Protein AF-G7UVT1-F1 (afdb_monomer_lite)

Sequence (172 aa):
MTNLSAHSYKVFEWPSKTVGLELQNEIEQFYYREAQLLDHRAYEAWFALLDKDIRYFMPLRTNRMIREGELEYSGDQDFAHFDETYETMYGRIRKVTSDLGWAENPPSRTRHLISNVIVKETATPDTFEVNSAFISSPANAGTCCAAPTTTLASASPGAPSCSTPAPCCRTT

pLDDT: mean 77.68, std 23.39, range [29.11, 97.88]

Organism: Pseudoxanthomonas spadix (strain BD-a59) (NCBI:txid1045855)

InterPro domains:
  IPR000391 Ring-hydroxylating dioxygenase beta subunit [PF00866] (33-135)
  IPR000391 Ring-hydroxylating dioxygenase beta subunit [PTHR41534] (20-135)
  IPR000391 Ring-hydroxylating dioxygenase beta subunit [cd00667] (22-135)
  IPR032710 NTF2-like domain superfamily [SSF54427] (4-135)

Structure (mmCIF, N/CA/C/O backbone):
data_AF-G7UVT1-F1
#
_entry.id   AF-G7UVT1-F1
#
loop_
_atom_site.group_PDB
_atom_site.id
_atom_site.type_symbol
_atom_site.label_atom_id
_atom_site.label_alt_id
_atom_site.label_comp_id
_atom_site.label_asym_id
_atom_site.label_entity_id
_atom_site.label_seq_id
_atom_site.pdbx_PDB_ins_code
_atom_site.Cartn_x
_atom_site.Cartn_y
_atom_site.Cartn_z
_atom_site.occupancy
_atom_site.B_iso_or_equiv
_atom_site.auth_seq_id
_atom_site.auth_comp_id
_atom_site.auth_asym_id
_atom_site.auth_atom_id
_atom_site.pdbx_PDB_model_num
ATOM 1 N N . MET A 1 1 ? -11.588 35.257 0.987 1.00 32.03 1 MET A N 1
ATOM 2 C CA . MET A 1 1 ? -10.828 34.553 -0.065 1.00 32.03 1 MET A CA 1
ATOM 3 C C . M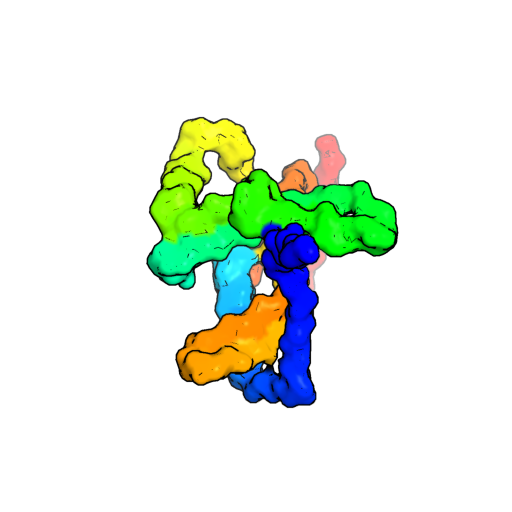ET A 1 1 ? -10.713 33.118 0.399 1.00 32.03 1 MET A C 1
ATOM 5 O O . MET A 1 1 ? -10.173 32.881 1.468 1.00 32.03 1 MET A O 1
ATOM 9 N N . THR A 1 2 ? -11.401 32.218 -0.290 1.00 31.80 2 THR A N 1
ATOM 10 C CA . THR A 1 2 ? -11.534 30.798 0.049 1.00 31.80 2 THR A CA 1
ATOM 11 C C . THR A 1 2 ? -10.162 30.135 0.109 1.00 31.80 2 THR A C 1
ATOM 13 O O . THR A 1 2 ? -9.411 30.207 -0.861 1.00 31.80 2 THR A O 1
ATOM 16 N N . ASN A 1 3 ? -9.841 29.525 1.253 1.00 32.22 3 ASN A N 1
ATOM 17 C CA . ASN A 1 3 ? -8.651 28.701 1.439 1.00 32.22 3 ASN A CA 1
ATOM 18 C C . ASN A 1 3 ? -8.708 27.533 0.446 1.00 32.22 3 ASN A C 1
ATOM 20 O O . ASN A 1 3 ? -9.431 26.563 0.656 1.00 32.22 3 ASN A O 1
ATOM 24 N N . LEU A 1 4 ? -7.966 27.650 -0.652 1.00 39.62 4 LEU A N 1
ATOM 25 C CA . LEU A 1 4 ? -7.634 26.542 -1.539 1.00 39.62 4 LEU A CA 1
ATOM 26 C C . LEU A 1 4 ? -6.486 25.763 -0.891 1.00 39.62 4 LEU A C 1
ATOM 28 O O . LEU A 1 4 ? -5.350 25.833 -1.346 1.00 39.62 4 LEU A O 1
ATOM 32 N N . SER A 1 5 ? -6.757 25.057 0.205 1.00 42.66 5 SER A N 1
ATOM 33 C CA . SER A 1 5 ? -5.851 23.992 0.628 1.00 42.66 5 SER A CA 1
ATOM 34 C C . SER A 1 5 ? -6.320 22.713 -0.056 1.00 42.66 5 SER A C 1
ATOM 36 O O . SER A 1 5 ? -7.149 21.975 0.466 1.00 42.66 5 SER A O 1
ATOM 38 N N . ALA A 1 6 ? -5.838 22.496 -1.280 1.00 47.41 6 ALA A N 1
ATOM 39 C CA . ALA A 1 6 ? -6.038 21.269 -2.052 1.00 47.41 6 ALA A CA 1
ATOM 40 C C . ALA A 1 6 ? -5.088 20.146 -1.581 1.00 47.41 6 ALA A C 1
ATOM 42 O O . ALA A 1 6 ? -4.578 19.370 -2.386 1.00 47.41 6 ALA A O 1
ATOM 43 N N . HIS A 1 7 ? -4.812 20.084 -0.276 1.00 53.91 7 HIS A N 1
ATOM 44 C CA . HIS A 1 7 ? -3.907 19.105 0.314 1.00 53.91 7 HIS A CA 1
ATOM 45 C C . HIS A 1 7 ? -4.722 17.902 0.776 1.00 53.91 7 HIS A C 1
ATOM 47 O O . HIS A 1 7 ? -5.399 17.931 1.800 1.00 53.91 7 HIS A O 1
ATOM 53 N N . SER A 1 8 ? -4.663 16.838 -0.022 1.00 54.59 8 SER A N 1
ATOM 54 C CA . SER A 1 8 ? -5.365 15.571 0.222 1.00 54.59 8 SER A CA 1
ATOM 55 C C . SER A 1 8 ? -4.754 14.750 1.363 1.00 54.59 8 SER A C 1
ATOM 57 O O . SER A 1 8 ? -5.328 13.752 1.798 1.00 54.59 8 SER A O 1
ATOM 59 N N . TYR A 1 9 ? -3.590 15.166 1.879 1.00 64.19 9 TYR A N 1
ATOM 60 C CA . TYR A 1 9 ? -2.930 14.493 2.990 1.00 64.19 9 TYR A CA 1
ATOM 61 C C . TYR A 1 9 ? -3.725 14.693 4.285 1.00 64.19 9 TYR A C 1
ATOM 63 O O . TYR A 1 9 ? -3.564 15.676 5.010 1.00 64.19 9 TYR A O 1
ATOM 71 N N . LYS A 1 10 ? -4.613 13.741 4.564 1.00 69.19 10 LYS A N 1
ATOM 72 C CA . LYS A 1 10 ? -5.353 13.656 5.817 1.00 69.19 10 LYS A CA 1
ATOM 73 C C . LYS A 1 10 ? -4.554 12.839 6.817 1.00 69.19 10 LYS A C 1
ATOM 75 O O . LYS A 1 10 ? -4.048 11.764 6.503 1.00 69.19 10 LYS A O 1
ATOM 80 N N . VAL A 1 11 ? -4.471 13.347 8.040 1.00 77.94 11 VAL A N 1
ATOM 81 C CA . VAL A 1 11 ? -3.974 12.555 9.163 1.00 77.94 11 VAL A CA 1
ATOM 82 C C . VAL A 1 11 ? -4.940 11.392 9.368 1.00 77.94 11 VAL A C 1
ATOM 84 O O . VAL A 1 11 ? -6.150 11.599 9.430 1.00 77.94 11 VAL A O 1
ATOM 87 N N . PHE A 1 12 ? -4.407 10.175 9.450 1.00 85.44 12 PHE A N 1
ATOM 88 C CA . PHE A 1 12 ? -5.219 8.994 9.710 1.00 85.44 12 PHE A CA 1
ATOM 89 C C . PHE A 1 12 ? -5.843 9.086 11.108 1.00 85.44 12 PHE A C 1
ATOM 91 O O . PHE A 1 12 ? -5.138 9.151 12.118 1.00 85.44 12 PHE A O 1
ATOM 98 N N . GLU A 1 13 ? -7.171 9.099 11.163 1.00 87.50 13 GLU A N 1
ATOM 99 C CA . GLU A 1 13 ? -7.927 9.131 12.412 1.00 87.50 13 GLU A CA 1
ATOM 100 C C . GLU A 1 13 ? -8.087 7.708 12.947 1.00 87.50 13 GLU A C 1
ATOM 102 O O . GLU A 1 13 ? -8.921 6.944 12.459 1.00 87.50 13 GLU A O 1
ATOM 107 N N . TRP A 1 14 ? -7.294 7.337 13.954 1.00 85.88 14 TRP A N 1
ATOM 108 C CA . TRP A 1 14 ? -7.409 6.021 14.579 1.00 85.88 14 TRP A CA 1
ATOM 109 C C . TRP A 1 14 ? -8.760 5.852 15.305 1.00 85.88 14 TRP A C 1
ATOM 111 O O . TRP A 1 14 ? -9.236 6.786 15.962 1.00 85.88 14 TRP A O 1
ATOM 121 N N . PRO A 1 15 ? -9.392 4.666 15.237 1.00 88.44 15 PRO A N 1
ATOM 122 C CA . PRO A 1 15 ? -10.648 4.424 15.933 1.00 88.44 15 PRO A CA 1
ATOM 123 C C . PRO A 1 15 ? -10.422 4.322 17.449 1.00 88.44 15 PRO A C 1
ATOM 125 O O . PRO A 1 15 ? -9.402 3.819 17.916 1.00 88.44 15 PRO A O 1
ATOM 128 N N . SER A 1 16 ? -11.397 4.778 18.242 1.00 89.25 16 SER A N 1
ATOM 129 C CA . SER A 1 16 ? -11.330 4.697 19.711 1.00 89.25 16 SER A CA 1
ATOM 130 C C . SER A 1 16 ? -11.433 3.263 20.238 1.00 89.25 16 SER A C 1
ATOM 132 O O . SER A 1 16 ? -10.897 2.950 21.300 1.00 89.25 16 SER A O 1
ATOM 134 N N . LYS A 1 17 ? -12.121 2.393 19.494 1.00 88.50 17 LYS A N 1
ATOM 135 C CA . LYS A 1 17 ? -12.248 0.964 19.765 1.00 88.50 17 LYS A CA 1
ATOM 136 C C . LYS A 1 17 ? -11.556 0.193 18.649 1.00 88.50 17 LYS A C 1
ATOM 138 O O . LYS A 1 17 ? -11.773 0.480 17.476 1.00 88.50 17 LYS A O 1
ATOM 143 N N . THR A 1 18 ? -10.755 -0.798 19.019 1.00 89.81 18 THR A N 1
ATOM 144 C CA . THR A 1 18 ? -10.149 -1.713 18.051 1.00 89.81 18 THR A CA 1
ATOM 145 C C . THR A 1 18 ? -11.212 -2.610 17.427 1.00 89.81 18 THR A C 1
ATOM 147 O O . THR A 1 18 ? -12.206 -2.965 18.073 1.00 89.81 18 THR A O 1
ATOM 150 N N . VAL A 1 19 ? -10.972 -3.020 16.187 1.00 93.31 19 VAL A N 1
ATOM 151 C CA . VAL A 1 19 ? -11.768 -4.052 15.519 1.00 93.31 19 VAL A CA 1
ATOM 152 C C . VAL A 1 19 ? -11.645 -5.406 16.232 1.00 93.31 19 VAL A C 1
ATOM 154 O O . VAL A 1 19 ? -10.815 -5.591 17.130 1.00 93.31 19 VAL A O 1
ATOM 157 N N . GLY A 1 20 ? -12.493 -6.364 15.854 1.00 94.75 20 GLY A N 1
ATOM 158 C CA . GLY A 1 20 ? -12.384 -7.739 16.341 1.00 94.75 20 GLY A CA 1
ATOM 159 C C . GLY A 1 20 ? -11.035 -8.369 15.976 1.00 94.75 20 GLY A C 1
ATOM 160 O O . GLY A 1 20 ? -10.483 -8.092 14.914 1.00 94.75 20 GLY A O 1
ATOM 161 N N . LEU A 1 21 ? -10.516 -9.245 16.844 1.00 95.94 21 LEU A N 1
ATOM 162 C CA . LEU A 1 21 ? -9.225 -9.920 16.631 1.00 95.94 21 LEU A CA 1
ATOM 163 C C . LEU A 1 21 ? -9.183 -10.724 15.325 1.00 95.94 21 LEU A C 1
ATOM 165 O O . LEU A 1 21 ? -8.143 -10.788 14.678 1.00 95.94 21 LEU A O 1
ATOM 169 N N . GLU A 1 22 ? -10.310 -11.323 14.944 1.00 96.44 22 GLU A N 1
ATOM 170 C CA . GLU A 1 22 ? -10.428 -12.102 13.711 1.00 96.44 22 GLU A CA 1
ATOM 171 C C . GLU A 1 22 ? -10.289 -11.215 12.470 1.00 96.44 22 GLU A C 1
ATOM 173 O O . GLU A 1 22 ? -9.458 -11.504 11.614 1.00 96.44 22 GLU A O 1
ATOM 178 N N . LEU A 1 23 ? -10.984 -10.072 12.442 1.00 95.38 23 LEU A N 1
ATOM 179 C CA . LEU A 1 23 ? -10.880 -9.098 11.353 1.00 95.38 23 LEU A CA 1
ATOM 180 C C . LEU A 1 23 ? -9.473 -8.491 11.257 1.00 95.38 23 LEU A C 1
ATOM 182 O O . LEU A 1 23 ? -8.918 -8.369 10.166 1.00 95.38 23 LEU A O 1
ATOM 186 N N . GLN A 1 24 ? -8.866 -8.147 12.397 1.00 96.19 24 GLN A N 1
ATOM 187 C CA . GLN A 1 24 ? -7.482 -7.671 12.432 1.00 96.19 24 GLN A CA 1
ATOM 188 C C . GLN A 1 24 ? -6.535 -8.704 11.802 1.00 96.19 24 GLN A C 1
ATOM 190 O O . GLN A 1 24 ? -5.719 -8.357 10.949 1.00 96.19 24 GLN A O 1
ATOM 195 N N . ASN A 1 25 ? -6.658 -9.977 12.195 1.00 97.50 25 ASN A N 1
ATOM 196 C CA . ASN A 1 25 ? -5.809 -11.039 11.670 1.00 97.50 25 ASN A CA 1
ATOM 197 C C . ASN A 1 25 ? -6.049 -11.285 10.177 1.00 97.50 25 ASN A C 1
ATOM 199 O O . ASN A 1 25 ? -5.090 -11.484 9.438 1.00 97.50 25 ASN A O 1
ATOM 203 N N . GLU A 1 26 ? -7.297 -11.244 9.718 1.00 97.12 26 GLU A N 1
ATOM 204 C CA . GLU A 1 26 ? -7.634 -11.412 8.306 1.00 97.12 26 GLU A CA 1
ATOM 205 C C . GLU A 1 26 ? -6.948 -10.355 7.430 1.00 97.12 26 GLU A C 1
ATOM 207 O O . GLU A 1 26 ? -6.308 -10.701 6.432 1.00 97.12 26 GLU A O 1
ATOM 212 N N . ILE A 1 27 ? -6.992 -9.089 7.855 1.00 96.94 27 ILE A N 1
ATOM 213 C CA . ILE A 1 27 ? -6.373 -7.965 7.141 1.00 96.94 27 ILE A CA 1
ATOM 214 C C . ILE A 1 27 ? -4.843 -8.049 7.179 1.00 96.94 27 ILE A C 1
ATOM 216 O O . ILE A 1 27 ? -4.182 -7.859 6.158 1.00 96.94 27 ILE A O 1
ATOM 220 N N . GLU A 1 28 ? -4.250 -8.395 8.322 1.00 97.00 28 GLU A N 1
ATOM 221 C CA . GLU A 1 28 ? -2.803 -8.632 8.408 1.00 97.00 28 GLU A CA 1
ATOM 222 C C . GLU A 1 28 ? -2.363 -9.758 7.462 1.00 97.00 28 GLU A C 1
ATOM 224 O O . GLU A 1 28 ? -1.402 -9.611 6.704 1.00 97.00 28 GLU A O 1
ATOM 229 N N . GLN A 1 29 ? -3.097 -10.873 7.449 1.00 97.88 29 GLN A N 1
ATOM 230 C CA . GLN A 1 29 ? -2.806 -12.000 6.569 1.00 97.88 29 GLN A CA 1
ATOM 231 C C . GLN A 1 29 ? -3.013 -11.659 5.089 1.00 97.88 29 GLN A C 1
ATOM 233 O O . GLN A 1 29 ? -2.292 -12.192 4.243 1.00 97.88 29 GLN A O 1
ATOM 238 N N . PHE A 1 30 ? -3.965 -10.786 4.751 1.00 97.56 30 PHE A N 1
ATOM 239 C CA . PHE A 1 30 ? -4.108 -10.248 3.398 1.00 97.56 30 PHE A CA 1
ATOM 240 C C . PHE A 1 30 ? -2.829 -9.519 2.960 1.00 97.56 30 PHE A C 1
ATOM 242 O O . PHE A 1 30 ? -2.234 -9.902 1.950 1.00 97.56 30 PHE A O 1
ATOM 249 N N . TYR A 1 31 ? -2.328 -8.580 3.766 1.00 97.50 31 TYR A N 1
ATOM 250 C CA . TYR A 1 31 ? -1.094 -7.849 3.461 1.00 97.50 31 TYR A CA 1
ATOM 251 C C . TYR A 1 31 ? 0.143 -8.746 3.378 1.00 97.50 31 TYR A C 1
ATOM 253 O O . TYR A 1 31 ? 1.007 -8.547 2.525 1.00 97.50 31 TYR A O 1
ATOM 261 N N . TYR A 1 32 ? 0.245 -9.774 4.222 1.00 97.00 32 TYR A N 1
ATOM 262 C CA . TYR A 1 32 ? 1.368 -10.713 4.147 1.00 97.00 32 TYR A CA 1
ATOM 263 C C . TYR A 1 32 ? 1.355 -11.534 2.854 1.00 97.00 32 TYR A C 1
ATOM 265 O O . TYR A 1 32 ? 2.417 -11.820 2.294 1.00 97.00 32 TYR A O 1
ATOM 273 N N . ARG A 1 33 ? 0.170 -11.911 2.361 1.00 97.75 33 ARG A N 1
ATOM 274 C CA . ARG A 1 33 ? 0.022 -12.604 1.073 1.00 97.75 33 ARG A CA 1
ATOM 275 C C . ARG A 1 33 ? 0.327 -11.666 -0.088 1.00 97.75 33 ARG A C 1
ATOM 277 O O . ARG A 1 33 ? 1.062 -12.064 -0.987 1.00 97.75 33 ARG A O 1
ATOM 284 N N . GLU A 1 34 ? -0.155 -10.428 -0.034 1.00 97.19 34 GLU A N 1
ATOM 285 C CA . GLU A 1 34 ? 0.164 -9.394 -1.020 1.00 97.19 34 GLU A CA 1
ATOM 286 C C . GLU A 1 34 ? 1.685 -9.174 -1.132 1.00 97.19 34 GLU A C 1
ATOM 288 O O . GLU A 1 34 ? 2.256 -9.283 -2.220 1.00 97.19 34 GLU A O 1
ATOM 293 N N . ALA A 1 35 ? 2.360 -8.972 0.004 1.00 95.62 35 ALA A N 1
ATOM 294 C CA . ALA A 1 35 ? 3.812 -8.835 0.090 1.00 95.62 35 ALA A CA 1
ATOM 295 C C . ALA A 1 35 ? 4.551 -10.029 -0.533 1.00 95.62 35 ALA A C 1
ATOM 297 O O . ALA A 1 35 ? 5.534 -9.845 -1.254 1.00 95.62 35 ALA A O 1
ATOM 298 N N . GLN A 1 36 ? 4.075 -11.257 -0.296 1.00 95.81 36 GLN A N 1
ATOM 299 C CA . GLN A 1 36 ? 4.672 -12.447 -0.901 1.00 95.81 36 GLN A CA 1
ATOM 300 C C . GLN A 1 36 ? 4.529 -12.482 -2.422 1.00 95.81 36 GLN A C 1
ATOM 302 O O . GLN A 1 36 ? 5.480 -12.895 -3.088 1.00 95.81 36 GLN A O 1
ATOM 307 N N . LEU A 1 37 ? 3.385 -12.067 -2.972 1.00 96.00 37 LEU A N 1
ATOM 308 C CA . LEU A 1 37 ? 3.192 -12.013 -4.423 1.00 96.00 37 LEU A CA 1
ATOM 309 C C . LEU A 1 37 ? 4.180 -11.036 -5.065 1.00 96.00 37 LEU A C 1
ATOM 311 O O . LEU A 1 37 ? 4.825 -11.382 -6.054 1.00 96.00 37 LEU A O 1
ATOM 315 N N . LEU A 1 38 ? 4.358 -9.858 -4.463 1.00 93.94 38 LEU A N 1
ATOM 316 C CA . LEU A 1 38 ? 5.311 -8.855 -4.938 1.00 93.94 38 LEU A CA 1
ATOM 317 C C . LEU A 1 38 ? 6.764 -9.342 -4.832 1.00 93.94 38 LEU A C 1
ATOM 319 O O . LEU A 1 38 ? 7.516 -9.240 -5.800 1.00 93.94 38 LEU A O 1
ATOM 323 N N . ASP A 1 39 ? 7.149 -9.943 -3.703 1.00 92.88 39 ASP A N 1
ATOM 324 C CA . ASP A 1 39 ? 8.508 -10.463 -3.483 1.00 92.88 39 ASP A CA 1
ATOM 325 C C . ASP A 1 39 ? 8.890 -11.595 -4.450 1.00 92.88 39 ASP A C 1
ATOM 327 O O . ASP A 1 39 ? 10.051 -11.712 -4.848 1.00 92.88 39 ASP A O 1
ATOM 331 N N . HIS A 1 40 ? 7.918 -12.421 -4.849 1.00 92.38 40 HIS A N 1
ATOM 332 C CA . HIS A 1 40 ? 8.111 -13.509 -5.813 1.00 92.38 40 HIS A CA 1
ATOM 333 C C . HIS A 1 40 ? 7.807 -13.101 -7.258 1.00 92.38 40 HIS A C 1
ATOM 335 O O . HIS A 1 40 ? 7.853 -13.952 -8.146 1.00 92.38 40 HIS A O 1
ATOM 341 N N . ARG A 1 41 ? 7.534 -11.812 -7.514 1.00 91.00 41 ARG A N 1
ATOM 342 C CA . ARG A 1 41 ? 7.254 -11.261 -8.853 1.00 91.00 41 ARG A CA 1
ATOM 343 C C . ARG A 1 41 ? 6.021 -11.871 -9.521 1.00 91.00 41 ARG A C 1
ATOM 345 O O . ARG A 1 41 ? 5.910 -11.898 -10.745 1.00 91.00 41 ARG A O 1
ATOM 352 N N . ALA A 1 42 ? 5.068 -12.339 -8.723 1.00 94.31 42 ALA A N 1
ATOM 353 C CA . ALA A 1 42 ? 3.773 -12.820 -9.184 1.00 94.31 42 ALA A CA 1
ATOM 354 C C . ALA A 1 42 ? 2.827 -11.633 -9.459 1.00 94.31 42 ALA A C 1
ATOM 356 O O . ALA A 1 42 ? 1.755 -11.523 -8.865 1.00 94.31 42 ALA A O 1
ATOM 357 N N . TYR A 1 43 ? 3.240 -10.719 -10.347 1.00 93.62 43 TYR A N 1
ATOM 358 C CA . TYR A 1 43 ? 2.558 -9.439 -10.574 1.00 93.62 43 TYR A CA 1
ATOM 359 C C . TYR A 1 43 ? 1.137 -9.591 -11.123 1.00 93.62 43 TYR A C 1
ATOM 361 O O . TYR A 1 43 ? 0.270 -8.809 -10.757 1.00 93.62 43 TYR A O 1
ATOM 369 N N . GLU A 1 44 ? 0.869 -10.602 -11.954 1.00 94.25 44 GLU A N 1
ATOM 370 C CA . GLU A 1 44 ? -0.488 -10.861 -12.461 1.00 94.25 44 GLU A CA 1
ATOM 371 C C . GLU A 1 44 ? -1.449 -11.279 -11.340 1.00 94.25 44 GLU A C 1
ATOM 373 O O . GLU A 1 44 ? -2.582 -10.807 -11.280 1.00 94.25 44 GLU A O 1
ATOM 378 N N . ALA A 1 45 ? -0.982 -12.123 -10.415 1.00 96.12 45 ALA A N 1
ATOM 379 C CA . ALA A 1 45 ? -1.766 -12.527 -9.253 1.00 96.12 45 ALA A CA 1
ATOM 380 C C . ALA A 1 45 ? -1.970 -11.358 -8.280 1.00 96.12 45 ALA A C 1
ATOM 382 O O . ALA A 1 45 ? -3.052 -11.217 -7.722 1.00 96.12 45 ALA A O 1
ATOM 383 N N . TRP A 1 46 ? -0.958 -10.500 -8.111 1.00 96.94 46 TRP A N 1
ATOM 384 C CA . TRP A 1 46 ? -1.091 -9.264 -7.337 1.00 96.94 46 TRP A CA 1
ATOM 385 C C . TRP A 1 46 ? -2.106 -8.303 -7.972 1.00 96.94 46 TRP A C 1
ATOM 387 O O . TRP A 1 46 ? -2.968 -7.778 -7.276 1.00 96.94 46 TRP A O 1
ATOM 397 N N . PHE A 1 47 ? -2.079 -8.136 -9.297 1.00 96.12 47 PHE A N 1
ATOM 398 C CA . PHE A 1 47 ? -3.029 -7.285 -10.018 1.00 96.12 47 PHE A CA 1
ATOM 399 C C . PHE A 1 47 ? -4.482 -7.714 -9.828 1.00 96.12 47 PHE A C 1
ATOM 401 O O . PHE A 1 47 ? -5.370 -6.873 -9.738 1.00 96.12 47 PHE A O 1
ATOM 408 N N . ALA A 1 48 ? -4.721 -9.025 -9.751 1.00 96.31 48 ALA A N 1
ATOM 409 C CA . ALA A 1 48 ? -6.051 -9.581 -9.539 1.00 96.31 48 ALA A CA 1
ATOM 410 C C . ALA A 1 48 ? -6.649 -9.235 -8.162 1.00 96.31 48 ALA A C 1
ATOM 412 O O . ALA A 1 48 ? -7.852 -9.398 -7.981 1.00 96.31 48 ALA A O 1
ATOM 413 N N . LEU A 1 49 ? -5.837 -8.764 -7.205 1.00 95.62 49 LEU A N 1
ATOM 414 C CA . LEU A 1 49 ? -6.311 -8.277 -5.907 1.00 95.62 49 LEU A CA 1
ATOM 415 C C . LEU A 1 49 ? -6.862 -6.846 -5.973 1.00 95.62 49 LEU A C 1
ATOM 417 O O . LEU A 1 49 ? -7.561 -6.429 -5.053 1.00 95.62 49 LEU A O 1
ATOM 421 N N . LEU A 1 50 ? -6.525 -6.082 -7.016 1.00 94.88 50 LEU A N 1
ATOM 422 C CA . LEU A 1 50 ? -6.902 -4.676 -7.127 1.00 94.88 50 LEU A CA 1
ATOM 423 C C . LEU A 1 50 ? -8.328 -4.536 -7.669 1.00 94.88 50 LEU A C 1
ATOM 425 O O . LEU A 1 50 ? -8.705 -5.194 -8.642 1.00 94.88 50 LEU A O 1
ATOM 429 N N . ASP A 1 51 ? -9.098 -3.629 -7.072 1.00 94.94 51 ASP A N 1
ATOM 430 C CA . ASP A 1 51 ? -10.410 -3.246 -7.594 1.00 94.94 51 ASP A CA 1
ATOM 431 C C . ASP A 1 51 ? -10.263 -2.467 -8.916 1.00 94.94 51 ASP A C 1
ATOM 433 O O . ASP A 1 51 ? -9.271 -1.772 -9.144 1.00 94.94 51 ASP A O 1
ATOM 437 N N . LYS A 1 52 ? -11.266 -2.549 -9.792 1.00 94.38 52 LYS A N 1
ATOM 438 C CA . LYS A 1 52 ? -11.313 -1.814 -11.064 1.00 94.38 52 LYS A CA 1
ATOM 439 C C . LYS A 1 52 ? -11.362 -0.304 -10.864 1.00 94.38 52 LYS A C 1
ATOM 441 O O . LYS A 1 52 ? -10.850 0.432 -11.705 1.00 94.38 52 LYS A O 1
ATOM 446 N N . ASP A 1 53 ? -11.919 0.136 -9.742 1.00 94.50 53 ASP A N 1
ATOM 447 C CA . ASP A 1 53 ? -12.018 1.551 -9.383 1.00 94.50 53 ASP A CA 1
ATOM 448 C C . ASP A 1 53 ? -10.820 2.028 -8.532 1.00 94.50 53 ASP A C 1
ATOM 450 O O . ASP A 1 53 ? -10.881 3.074 -7.883 1.00 94.50 53 ASP A O 1
ATOM 454 N N . ILE A 1 54 ? -9.708 1.276 -8.520 1.00 94.75 54 ILE A N 1
ATOM 455 C CA . ILE A 1 54 ? -8.512 1.640 -7.756 1.00 94.75 54 ILE A CA 1
ATOM 456 C C . ILE A 1 54 ? -7.884 2.952 -8.242 1.00 94.75 54 ILE A C 1
ATOM 458 O O . ILE A 1 54 ? -7.671 3.175 -9.437 1.00 94.75 54 ILE A O 1
ATOM 462 N N . ARG A 1 55 ? -7.477 3.774 -7.270 1.00 93.81 55 ARG A N 1
ATOM 463 C CA . ARG A 1 55 ? -6.514 4.862 -7.447 1.00 93.81 55 ARG A CA 1
ATOM 464 C C . ARG A 1 55 ? -5.270 4.568 -6.613 1.00 93.81 55 ARG A C 1
ATOM 466 O O . ARG A 1 55 ? -5.294 4.697 -5.391 1.00 93.81 55 ARG A O 1
ATOM 473 N N . TYR A 1 56 ? -4.182 4.174 -7.267 1.00 93.62 56 TYR A N 1
ATOM 474 C CA . TYR A 1 56 ? -2.899 3.932 -6.611 1.00 93.62 56 TYR A CA 1
ATOM 475 C C . TYR A 1 56 ? -2.070 5.219 -6.627 1.00 93.62 56 TYR A C 1
ATOM 477 O O . TYR A 1 56 ? -1.471 5.576 -7.644 1.00 93.62 56 TYR A O 1
ATOM 485 N N . PHE A 1 57 ? -2.072 5.933 -5.500 1.00 92.38 57 PHE A N 1
ATOM 486 C CA . PHE A 1 57 ? -1.524 7.284 -5.390 1.00 92.38 57 PHE A CA 1
ATOM 487 C C . PHE A 1 57 ? -0.353 7.358 -4.403 1.00 92.38 57 PHE A C 1
ATOM 489 O O . PHE A 1 57 ? -0.473 6.954 -3.247 1.00 92.38 57 PHE A O 1
ATOM 496 N N . MET A 1 58 ? 0.773 7.919 -4.848 1.00 92.00 58 MET A N 1
ATOM 497 C CA . MET A 1 58 ? 1.956 8.199 -4.033 1.00 92.00 58 MET A CA 1
ATOM 498 C C . MET A 1 58 ? 2.413 9.652 -4.258 1.00 92.00 58 MET A C 1
ATOM 500 O O . MET A 1 58 ? 3.073 9.925 -5.269 1.00 92.00 58 MET A O 1
ATOM 504 N N . PRO A 1 59 ? 2.091 10.587 -3.343 1.00 91.25 59 PRO A N 1
ATOM 505 C CA . PRO A 1 59 ? 2.384 12.009 -3.517 1.00 91.25 59 PRO A CA 1
ATOM 506 C C . PRO A 1 59 ? 3.886 12.318 -3.458 1.00 91.25 59 PRO A C 1
ATOM 508 O O . PRO A 1 59 ? 4.678 11.566 -2.884 1.00 91.25 59 PRO A O 1
ATOM 511 N N . LEU A 1 60 ? 4.281 13.466 -4.016 1.00 90.94 60 LEU A N 1
ATOM 512 C CA . LEU A 1 60 ? 5.608 14.039 -3.792 1.00 90.94 60 LEU A CA 1
ATOM 513 C C . LEU A 1 60 ? 5.682 14.633 -2.384 1.00 90.94 60 LEU A C 1
ATOM 515 O O . LEU A 1 60 ? 4.739 15.272 -1.919 1.00 90.94 60 LEU A O 1
ATOM 519 N N . ARG A 1 61 ? 6.838 14.476 -1.735 1.00 89.75 61 ARG A N 1
ATOM 520 C CA . ARG A 1 61 ? 7.137 15.092 -0.439 1.00 89.75 61 ARG A CA 1
ATOM 521 C C . ARG A 1 61 ? 8.290 16.079 -0.578 1.00 89.75 61 ARG A C 1
ATOM 523 O O . ARG A 1 61 ? 9.340 15.734 -1.118 1.00 89.75 61 ARG A O 1
ATOM 530 N N . THR A 1 62 ? 8.111 17.299 -0.077 1.00 89.69 62 THR A N 1
ATOM 531 C CA . THR A 1 62 ? 9.131 18.357 -0.106 1.00 89.69 62 THR A CA 1
ATOM 532 C C . THR A 1 62 ? 9.484 18.826 1.299 1.00 89.69 62 THR A C 1
ATOM 534 O O . THR A 1 62 ? 8.619 18.961 2.156 1.00 89.69 62 THR A O 1
ATOM 537 N N . ASN A 1 63 ? 10.765 19.110 1.546 1.00 90.38 63 ASN A N 1
ATOM 538 C CA . ASN A 1 63 ? 11.194 19.667 2.828 1.00 90.38 63 ASN A CA 1
ATOM 539 C C . ASN A 1 63 ? 10.717 21.120 2.941 1.00 90.38 63 ASN A C 1
ATOM 541 O O . ASN A 1 63 ? 11.217 22.001 2.238 1.00 90.38 63 ASN A O 1
ATOM 545 N N . ARG A 1 64 ? 9.758 21.366 3.835 1.00 88.06 64 ARG A N 1
ATOM 546 C CA . ARG A 1 64 ? 9.194 22.690 4.121 1.00 88.06 64 ARG A CA 1
ATOM 547 C C . ARG A 1 64 ? 9.461 23.096 5.565 1.00 88.06 64 ARG A C 1
ATOM 549 O O . ARG A 1 64 ? 9.712 22.266 6.435 1.00 88.06 64 ARG A O 1
ATOM 556 N N . MET 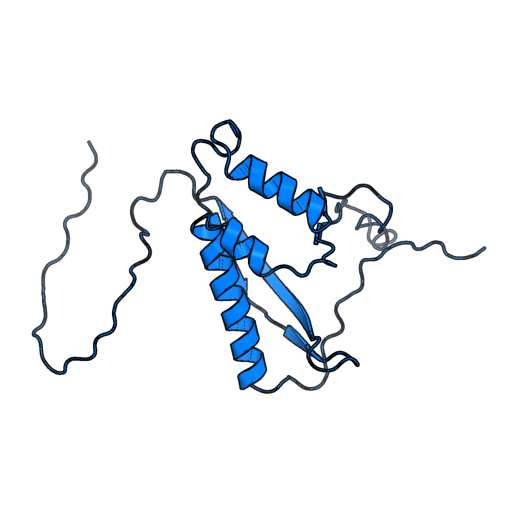A 1 65 ? 9.412 24.400 5.821 1.00 88.50 65 MET A N 1
ATOM 557 C CA . MET A 1 65 ? 9.428 24.928 7.187 1.00 88.50 65 MET A CA 1
ATOM 558 C C . MET A 1 65 ? 8.105 24.597 7.888 1.00 88.50 65 MET A C 1
ATOM 560 O O . MET A 1 65 ? 7.074 24.533 7.230 1.00 88.50 65 MET A O 1
ATOM 564 N N . ILE A 1 66 ? 8.099 24.483 9.222 1.00 85.88 66 ILE A N 1
ATOM 565 C CA . ILE A 1 66 ? 6.905 24.093 10.010 1.00 85.88 66 ILE A CA 1
ATOM 566 C C . ILE A 1 66 ? 5.671 24.953 9.682 1.00 85.88 66 ILE A C 1
ATOM 568 O O . ILE A 1 66 ? 4.572 24.429 9.538 1.00 85.88 66 ILE A O 1
ATOM 572 N N . ARG A 1 67 ? 5.849 26.269 9.503 1.00 87.62 67 ARG A N 1
ATOM 573 C CA . ARG A 1 67 ? 4.767 27.207 9.133 1.00 87.62 67 ARG A CA 1
ATOM 574 C C . ARG A 1 67 ? 4.115 26.921 7.769 1.00 87.62 67 ARG A C 1
ATOM 576 O O . ARG A 1 67 ? 3.032 27.417 7.501 1.00 87.62 67 ARG A O 1
ATOM 583 N N . GLU A 1 68 ? 4.808 26.181 6.911 1.00 85.44 68 GLU A N 1
ATOM 584 C CA . GLU A 1 68 ? 4.402 25.758 5.566 1.00 85.44 68 GLU A CA 1
ATOM 585 C C . GLU A 1 68 ? 4.200 24.233 5.522 1.00 85.44 68 GLU A C 1
ATOM 587 O O . GLU A 1 68 ? 4.191 23.650 4.443 1.00 85.44 68 GLU A O 1
ATOM 592 N N . GLY A 1 69 ? 4.059 23.574 6.680 1.00 80.19 69 GLY A N 1
ATOM 593 C CA . GLY A 1 69 ? 3.933 22.117 6.769 1.00 80.19 69 GLY A CA 1
ATOM 594 C C . GLY A 1 69 ? 2.728 21.561 6.008 1.00 80.19 69 GLY A C 1
ATOM 595 O O . GLY A 1 6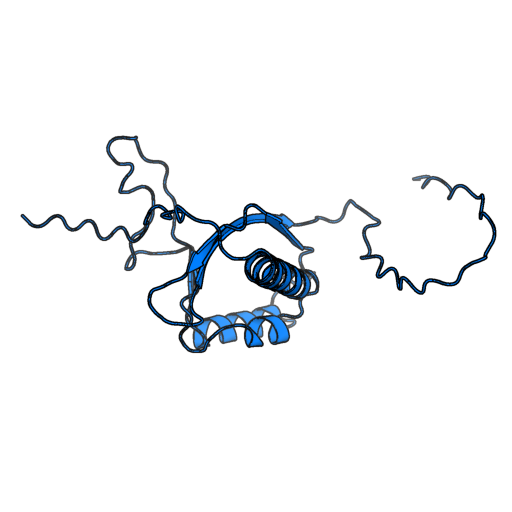9 ? 2.793 20.450 5.500 1.00 80.19 69 GLY A O 1
ATOM 596 N N . GLU A 1 70 ? 1.666 22.355 5.834 1.00 81.38 70 GLU A N 1
ATOM 597 C CA . GLU A 1 70 ? 0.528 21.973 4.986 1.00 81.38 70 GLU A CA 1
ATOM 598 C C . GLU A 1 70 ? 0.940 21.727 3.525 1.00 81.38 70 GLU A C 1
ATOM 600 O O . GLU A 1 70 ? 0.326 20.897 2.871 1.00 81.38 70 GLU A O 1
ATOM 605 N N . LEU A 1 71 ? 2.008 22.380 3.042 1.00 83.62 71 LEU A N 1
ATOM 606 C CA . LEU A 1 71 ? 2.543 22.265 1.677 1.00 83.62 71 LEU A CA 1
ATOM 607 C C . LEU A 1 71 ? 3.621 21.173 1.533 1.00 83.62 71 LEU A C 1
ATOM 609 O O . LEU A 1 71 ? 4.360 21.149 0.543 1.00 83.62 71 LEU A O 1
ATOM 613 N N . GLU A 1 72 ? 3.805 20.329 2.551 1.00 86.56 72 GLU A N 1
ATOM 614 C CA . GLU A 1 72 ? 4.823 19.274 2.540 1.00 86.56 72 GLU A CA 1
ATOM 615 C C . GLU A 1 72 ? 4.530 18.218 1.465 1.00 86.56 72 GLU A C 1
ATOM 617 O O . GLU A 1 72 ? 5.458 17.769 0.786 1.00 86.56 72 GLU A O 1
ATOM 622 N N . TYR A 1 73 ? 3.255 17.867 1.283 1.00 86.31 73 TYR A N 1
ATOM 623 C CA . TYR A 1 73 ? 2.789 16.882 0.308 1.00 86.31 73 TYR A CA 1
ATOM 624 C C . TYR A 1 73 ? 2.169 17.558 -0.916 1.00 86.31 73 TYR A C 1
ATOM 626 O O . TYR A 1 73 ? 1.486 18.569 -0.784 1.00 86.31 73 TYR A O 1
ATOM 634 N N . SER A 1 74 ? 2.367 16.985 -2.103 1.00 85.38 74 SER A N 1
ATOM 635 C CA . SER A 1 74 ? 1.673 17.426 -3.319 1.00 85.38 74 SER A CA 1
ATOM 636 C C . SER A 1 74 ? 0.158 17.217 -3.209 1.00 85.38 74 SER A C 1
ATOM 638 O O . SER A 1 74 ? -0.295 16.223 -2.633 1.00 85.38 74 SER A O 1
ATOM 640 N N . GLY A 1 75 ? -0.626 18.135 -3.776 1.00 80.69 75 GLY A N 1
ATOM 641 C CA . GLY A 1 75 ? -2.079 18.023 -3.839 1.00 80.69 75 GLY A CA 1
ATOM 642 C C . GLY A 1 75 ? -2.565 16.946 -4.813 1.00 80.69 75 GLY A C 1
ATOM 643 O O . GLY A 1 75 ? -1.790 16.349 -5.556 1.00 80.69 75 GLY A O 1
ATOM 644 N N . ASP A 1 76 ? -3.882 16.720 -4.836 1.00 79.44 76 ASP A N 1
ATOM 645 C CA . ASP A 1 76 ? -4.514 15.690 -5.682 1.00 79.44 76 ASP A CA 1
ATOM 646 C C . ASP A 1 76 ? -4.355 15.926 -7.191 1.00 79.44 76 ASP A C 1
ATOM 648 O O . ASP A 1 76 ? -4.459 14.983 -7.967 1.00 79.44 76 ASP A O 1
ATOM 652 N N . GLN A 1 77 ? -4.163 17.179 -7.604 1.00 82.19 77 GLN A N 1
ATOM 653 C CA . GLN A 1 77 ? -4.028 17.584 -9.010 1.00 82.19 77 GLN A CA 1
ATOM 654 C C . GLN A 1 77 ? -2.580 17.919 -9.387 1.00 82.19 77 GLN A C 1
ATOM 656 O O . GLN A 1 77 ? -2.310 18.320 -10.520 1.00 82.19 77 GLN A O 1
ATOM 661 N N . ASP A 1 78 ? -1.662 17.789 -8.433 1.00 84.31 78 ASP A N 1
ATOM 662 C CA . ASP A 1 78 ? -0.249 18.056 -8.640 1.00 84.31 78 ASP A CA 1
ATOM 663 C C . ASP A 1 78 ? 0.470 16.800 -9.144 1.00 84.31 78 ASP A C 1
ATOM 665 O O . ASP A 1 78 ? -0.052 15.685 -9.125 1.00 84.31 78 ASP A O 1
ATOM 669 N N . PHE A 1 79 ? 1.717 16.971 -9.580 1.00 86.69 79 PHE A N 1
ATOM 670 C CA . PHE A 1 79 ? 2.560 15.834 -9.925 1.00 86.69 79 PHE A CA 1
ATOM 671 C C . PHE A 1 79 ? 2.791 14.931 -8.707 1.00 86.69 79 PHE A C 1
ATOM 673 O O . PHE A 1 79 ? 3.119 15.400 -7.617 1.00 86.69 79 PHE A O 1
ATOM 680 N N . ALA A 1 80 ? 2.685 13.626 -8.933 1.00 90.81 80 ALA A N 1
ATOM 681 C CA . ALA A 1 80 ? 2.919 12.574 -7.954 1.00 90.81 80 ALA A CA 1
ATOM 682 C C . ALA A 1 80 ? 3.970 11.588 -8.485 1.00 90.81 80 ALA A C 1
ATOM 684 O O . ALA A 1 80 ? 4.247 11.539 -9.686 1.00 90.81 80 ALA A O 1
ATOM 685 N N . HIS A 1 81 ? 4.567 10.786 -7.602 1.00 91.06 81 HIS A N 1
ATOM 686 C CA . HIS A 1 81 ? 5.429 9.686 -8.042 1.00 91.06 81 HIS A CA 1
ATOM 687 C C . HIS A 1 81 ? 4.620 8.584 -8.733 1.00 91.06 81 HIS A C 1
ATOM 689 O O . HIS A 1 81 ? 5.061 8.033 -9.743 1.00 91.06 81 HIS A O 1
ATOM 695 N N . PHE A 1 82 ? 3.440 8.290 -8.186 1.00 92.50 82 PHE A N 1
ATOM 696 C CA . PHE A 1 82 ? 2.442 7.415 -8.787 1.00 92.50 82 PHE A CA 1
ATOM 697 C C . PHE A 1 82 ? 1.067 8.066 -8.656 1.00 92.50 82 PHE A C 1
ATOM 699 O O . PHE A 1 82 ? 0.710 8.536 -7.579 1.00 92.50 82 PHE A O 1
ATOM 706 N N . ASP A 1 83 ? 0.314 8.079 -9.746 1.00 93.56 83 ASP A N 1
ATOM 707 C CA . ASP A 1 83 ? -1.122 8.356 -9.761 1.00 93.56 83 ASP A CA 1
ATOM 708 C C . ASP A 1 83 ? -1.713 7.469 -10.853 1.00 93.56 83 ASP A C 1
ATOM 710 O O . ASP A 1 83 ? -1.731 7.817 -12.033 1.00 93.56 83 ASP A O 1
ATOM 714 N N . GLU A 1 84 ? -2.024 6.234 -10.469 1.00 94.38 84 GLU A N 1
ATOM 715 C CA . GLU A 1 84 ? -2.361 5.166 -11.402 1.00 94.38 84 GLU A CA 1
ATOM 716 C C . GLU A 1 84 ? -3.809 4.721 -11.224 1.00 94.38 84 GLU A C 1
ATOM 718 O O . GLU A 1 84 ? -4.295 4.554 -10.103 1.00 94.38 84 GLU A O 1
ATOM 723 N N . THR A 1 85 ? -4.470 4.467 -12.348 1.00 96.25 85 THR A N 1
ATOM 724 C CA . THR A 1 85 ? -5.756 3.770 -12.408 1.00 96.25 85 THR A CA 1
ATOM 725 C C . THR A 1 85 ? -5.531 2.290 -12.704 1.00 96.25 85 THR A C 1
ATOM 727 O O . THR A 1 85 ? -4.413 1.870 -13.018 1.00 96.25 85 THR A O 1
ATOM 730 N N . TYR A 1 86 ? -6.593 1.484 -12.659 1.00 94.69 86 TYR A N 1
ATOM 731 C CA . TYR A 1 86 ? -6.527 0.064 -13.017 1.00 94.69 86 TYR A CA 1
ATOM 732 C C . TYR A 1 86 ? -5.856 -0.178 -14.385 1.00 94.69 86 TYR A C 1
ATOM 734 O O . TYR A 1 86 ? -4.949 -1.002 -14.507 1.00 94.69 86 TYR A O 1
ATOM 742 N N . GLU A 1 87 ? -6.231 0.601 -15.404 1.00 95.88 87 GLU A N 1
ATOM 743 C CA . GLU A 1 87 ? -5.712 0.462 -16.772 1.00 95.88 87 GLU A CA 1
ATOM 744 C C . GLU A 1 87 ? -4.242 0.885 -16.902 1.00 95.88 87 GLU A C 1
ATOM 746 O O . GLU A 1 87 ? -3.445 0.225 -17.579 1.00 95.88 87 GLU A O 1
ATOM 751 N N . THR A 1 88 ? -3.843 1.979 -16.245 1.00 95.38 88 THR A N 1
ATOM 752 C CA . THR A 1 88 ? -2.448 2.439 -16.310 1.00 95.38 88 THR A CA 1
ATOM 753 C C . THR A 1 88 ? -1.532 1.518 -15.503 1.00 95.38 88 THR A C 1
ATOM 755 O O . THR A 1 88 ? -0.435 1.181 -15.966 1.00 95.38 88 THR A O 1
ATOM 758 N N . MET A 1 89 ? -2.019 1.000 -14.369 1.00 95.94 89 MET A N 1
ATOM 759 C CA . MET A 1 89 ? -1.338 -0.025 -13.581 1.00 95.94 89 MET A CA 1
ATOM 760 C C . MET A 1 89 ? -1.155 -1.316 -14.386 1.00 95.94 89 MET A C 1
ATOM 762 O O . MET A 1 89 ? -0.055 -1.872 -14.411 1.00 95.94 89 MET A O 1
ATOM 766 N N . TYR A 1 90 ? -2.171 -1.754 -15.134 1.00 94.62 90 TYR A N 1
ATOM 767 C CA . TYR A 1 90 ? -2.045 -2.904 -16.032 1.00 94.62 90 TYR A CA 1
ATOM 768 C C . TYR A 1 90 ? -0.927 -2.710 -17.070 1.00 94.62 90 TYR A C 1
ATOM 770 O O . 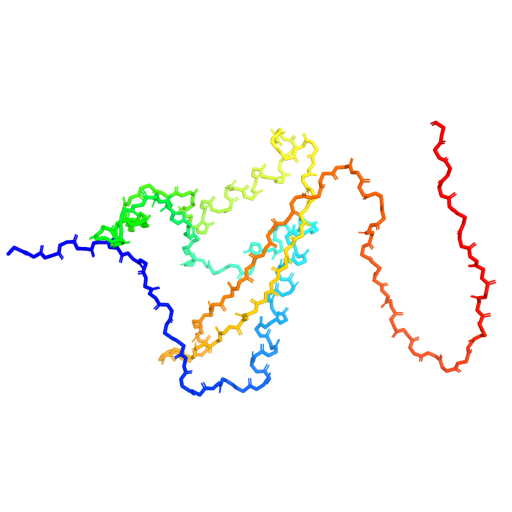TYR A 1 90 ? -0.112 -3.607 -17.306 1.00 94.62 90 TYR A O 1
ATOM 778 N N . GLY A 1 91 ? -0.823 -1.509 -17.651 1.00 93.62 91 GLY A N 1
ATOM 779 C CA . GLY A 1 91 ? 0.273 -1.146 -18.553 1.00 93.62 91 GLY A CA 1
ATOM 780 C C . GLY A 1 91 ? 1.659 -1.271 -17.906 1.00 93.62 91 GLY A C 1
ATOM 781 O O . GLY A 1 91 ? 2.600 -1.753 -18.546 1.00 93.62 91 GLY A O 1
ATOM 782 N N . ARG A 1 92 ? 1.793 -0.901 -16.625 1.00 92.94 92 ARG A N 1
ATOM 783 C CA . ARG A 1 92 ? 3.038 -1.080 -15.856 1.00 92.94 92 ARG A CA 1
ATOM 784 C C . ARG A 1 92 ? 3.371 -2.547 -15.636 1.00 92.94 92 ARG A C 1
ATOM 786 O O . ARG A 1 92 ? 4.528 -2.926 -15.818 1.00 92.94 92 ARG A O 1
ATOM 793 N N . ILE A 1 93 ? 2.373 -3.367 -15.319 1.00 92.62 93 ILE A N 1
ATOM 794 C CA . ILE A 1 93 ? 2.562 -4.807 -15.127 1.00 92.62 93 ILE A CA 1
ATOM 795 C C . ILE A 1 93 ? 3.050 -5.457 -16.416 1.00 92.62 93 ILE A C 1
ATOM 797 O O . ILE A 1 93 ? 4.074 -6.132 -16.412 1.00 92.62 93 ILE A O 1
ATOM 801 N N . ARG A 1 94 ? 2.420 -5.142 -17.552 1.00 91.81 94 ARG A N 1
ATOM 802 C CA . ARG A 1 94 ? 2.881 -5.620 -18.866 1.00 91.81 94 ARG A CA 1
ATOM 803 C C . ARG A 1 94 ? 4.319 -5.220 -19.189 1.00 91.81 94 ARG A C 1
ATOM 805 O O . ARG A 1 94 ? 5.002 -5.930 -19.921 1.00 91.81 94 ARG A O 1
ATOM 812 N N . LYS A 1 95 ? 4.770 -4.063 -18.698 1.00 89.69 95 LYS A N 1
ATOM 813 C CA . LYS A 1 95 ? 6.144 -3.594 -18.895 1.00 89.69 95 LYS A CA 1
ATOM 814 C C . LYS A 1 95 ? 7.135 -4.344 -18.006 1.00 89.69 95 LYS A C 1
ATOM 816 O O . LYS A 1 95 ? 8.191 -4.710 -18.507 1.00 89.69 95 LYS A O 1
ATOM 821 N N . VAL A 1 96 ? 6.824 -4.556 -16.723 1.00 87.88 96 VAL A N 1
ATOM 822 C CA . VAL A 1 96 ? 7.741 -5.239 -15.786 1.00 87.88 96 VAL A CA 1
ATOM 823 C C . VAL A 1 96 ? 7.845 -6.738 -16.062 1.00 87.88 96 VAL A C 1
ATOM 825 O O . VAL A 1 96 ? 8.895 -7.325 -15.837 1.00 87.88 96 VAL A O 1
ATOM 828 N N . THR A 1 97 ? 6.793 -7.356 -16.603 1.00 87.06 97 THR A N 1
ATOM 829 C CA . THR A 1 97 ? 6.821 -8.765 -17.023 1.00 87.06 97 THR A CA 1
ATOM 830 C C . THR A 1 97 ? 7.448 -8.971 -18.403 1.00 87.06 97 THR A C 1
ATOM 832 O O . THR A 1 97 ? 7.619 -10.110 -18.827 1.00 87.06 97 THR A O 1
ATOM 835 N N . SER A 1 98 ? 7.763 -7.894 -19.127 1.00 86.56 98 SER A N 1
ATOM 836 C CA . SER A 1 98 ? 8.392 -7.967 -20.444 1.00 86.56 98 SER A CA 1
ATOM 837 C C . SER A 1 98 ? 9.911 -8.052 -20.327 1.00 86.56 98 SER A C 1
ATOM 839 O O . SER A 1 98 ? 10.537 -7.262 -19.621 1.00 86.56 98 SER A O 1
ATOM 841 N N . ASP A 1 99 ? 10.522 -8.927 -21.127 1.00 78.94 99 ASP A N 1
ATOM 842 C CA . ASP A 1 99 ? 11.980 -9.108 -21.192 1.00 78.94 99 ASP A CA 1
ATOM 843 C C . ASP A 1 99 ? 12.740 -7.855 -21.668 1.00 78.94 99 ASP A C 1
ATOM 845 O O . ASP A 1 99 ? 13.959 -7.756 -21.517 1.00 78.94 99 ASP A O 1
ATOM 849 N N . LEU A 1 100 ? 12.023 -6.878 -22.236 1.00 80.94 100 LEU A N 1
ATOM 850 C CA . LEU A 1 100 ? 12.569 -5.616 -22.744 1.00 80.94 100 LEU A CA 1
ATOM 851 C C . LEU A 1 100 ? 12.745 -4.547 -21.648 1.00 80.94 100 LEU A C 1
ATOM 853 O O . LEU A 1 100 ? 13.247 -3.451 -21.916 1.00 80.94 100 LEU A O 1
ATOM 857 N N . GLY A 1 101 ? 12.313 -4.834 -20.419 1.00 75.38 101 GLY A N 1
ATOM 858 C CA . GLY A 1 101 ? 12.439 -3.946 -19.271 1.00 75.38 101 GLY A CA 1
ATOM 859 C C . GLY A 1 101 ? 13.850 -3.936 -18.687 1.00 75.38 101 GLY A C 1
ATOM 860 O O . GLY A 1 101 ? 14.064 -4.485 -17.615 1.00 75.38 101 GLY A O 1
ATOM 861 N N . TRP A 1 102 ? 14.804 -3.257 -19.336 1.00 78.56 102 TRP A N 1
ATOM 862 C CA . TRP A 1 102 ? 16.205 -3.182 -18.876 1.00 78.56 102 TRP A CA 1
ATOM 863 C C . TRP A 1 102 ? 16.385 -2.727 -17.418 1.00 78.56 102 TRP A C 1
ATOM 865 O O . TRP A 1 102 ? 17.364 -3.094 -16.782 1.00 78.56 102 TRP A O 1
ATOM 875 N N . ALA A 1 103 ? 15.455 -1.929 -16.882 1.00 80.56 103 ALA A N 1
ATOM 876 C CA . ALA A 1 103 ? 15.507 -1.469 -15.493 1.00 80.56 103 ALA A CA 1
ATOM 877 C C . ALA A 1 103 ? 15.268 -2.594 -14.467 1.00 80.56 103 ALA A C 1
ATOM 879 O O . ALA A 1 103 ? 15.754 -2.496 -13.348 1.00 80.56 103 ALA A O 1
ATOM 880 N N . GLU A 1 104 ? 14.553 -3.653 -14.851 1.00 80.00 104 GLU A N 1
ATOM 881 C CA . GLU A 1 104 ? 14.207 -4.799 -13.997 1.00 80.00 104 GLU A CA 1
ATOM 882 C C . GLU A 1 104 ? 14.749 -6.114 -14.581 1.00 80.00 104 GLU A C 1
ATOM 884 O O . GLU A 1 104 ? 14.246 -7.201 -14.301 1.00 80.00 104 GLU A O 1
ATOM 889 N N . ASN A 1 105 ? 15.796 -6.025 -15.405 1.00 80.25 105 ASN A N 1
ATOM 890 C CA . ASN A 1 105 ? 16.497 -7.171 -15.969 1.00 80.25 105 ASN A CA 1
ATOM 891 C C . ASN A 1 105 ? 18.025 -6.951 -15.864 1.00 80.25 105 ASN A C 1
ATOM 893 O O . ASN A 1 105 ? 18.577 -6.182 -16.653 1.00 80.25 105 ASN A O 1
ATOM 897 N N . PRO A 1 106 ? 18.734 -7.589 -14.907 1.00 81.44 106 PRO A N 1
ATOM 898 C CA . PRO A 1 106 ? 18.258 -8.645 -14.020 1.00 81.44 106 PRO A CA 1
ATOM 899 C C . PRO A 1 106 ? 17.328 -8.112 -12.921 1.00 81.44 106 PRO A C 1
ATOM 901 O O . PRO A 1 106 ? 17.505 -6.993 -12.440 1.00 81.44 106 PRO A O 1
ATOM 904 N N . PRO A 1 107 ? 16.358 -8.921 -12.485 1.00 81.31 107 PRO A N 1
ATOM 905 C CA . PRO A 1 107 ? 15.276 -8.427 -11.655 1.00 81.31 107 PRO A CA 1
ATOM 906 C C . PRO A 1 107 ? 15.696 -8.163 -10.212 1.00 81.31 107 PRO A C 1
ATOM 908 O O . PRO A 1 107 ? 16.416 -8.957 -9.587 1.00 81.31 107 PRO A O 1
ATOM 911 N N . SER A 1 108 ? 15.165 -7.072 -9.662 1.00 82.19 108 SER A N 1
ATOM 912 C CA . SER A 1 108 ? 15.381 -6.660 -8.279 1.00 82.19 108 SER A CA 1
ATOM 913 C C . SER A 1 108 ? 14.915 -7.747 -7.309 1.00 82.19 108 SER A C 1
ATOM 915 O O . SER A 1 108 ? 13.902 -8.421 -7.527 1.00 82.19 108 SER A O 1
ATOM 917 N N . ARG A 1 109 ? 15.665 -7.971 -6.226 1.00 86.75 109 ARG A N 1
ATOM 918 C CA . ARG A 1 109 ? 15.176 -8.764 -5.089 1.00 86.75 109 ARG A CA 1
ATOM 919 C C . ARG A 1 109 ? 14.566 -7.807 -4.089 1.00 86.75 109 ARG A C 1
ATOM 921 O O . ARG A 1 109 ? 15.285 -6.962 -3.566 1.00 86.75 109 ARG A O 1
ATOM 928 N N . THR A 1 110 ? 13.284 -7.953 -3.812 1.00 89.75 110 THR A N 1
ATOM 929 C CA . THR A 1 110 ? 12.567 -7.109 -2.858 1.00 89.75 110 THR A CA 1
ATOM 930 C C . THR A 1 110 ? 12.147 -7.924 -1.647 1.00 89.75 110 THR A C 1
ATOM 932 O O . THR A 1 110 ? 11.982 -9.143 -1.728 1.00 89.75 110 THR A O 1
ATOM 935 N N . ARG A 1 111 ? 12.009 -7.239 -0.513 1.00 93.00 111 ARG A N 1
ATOM 936 C CA . ARG A 1 111 ? 11.330 -7.749 0.676 1.00 93.00 111 ARG A CA 1
ATOM 937 C C . ARG A 1 111 ? 10.420 -6.666 1.220 1.00 93.00 111 ARG A C 1
ATOM 939 O O . ARG A 1 111 ? 10.913 -5.590 1.566 1.00 93.00 111 ARG A O 1
ATOM 946 N N . HIS A 1 112 ? 9.131 -6.971 1.311 1.00 94.00 112 HIS A N 1
ATOM 947 C CA . HIS A 1 112 ? 8.119 -6.090 1.887 1.00 94.00 112 HIS A CA 1
ATOM 948 C C . HIS A 1 112 ? 7.851 -6.500 3.338 1.00 94.00 112 HIS A C 1
ATOM 950 O O . HIS A 1 112 ? 7.259 -7.544 3.610 1.00 94.00 112 HIS A O 1
ATOM 956 N N . LEU A 1 113 ? 8.327 -5.690 4.284 1.00 95.12 113 LEU A N 1
ATOM 957 C CA . LEU A 1 113 ? 8.005 -5.839 5.702 1.00 95.12 113 LEU A CA 1
ATOM 958 C C . LEU A 1 113 ? 6.845 -4.910 6.037 1.00 95.12 113 LEU A C 1
ATOM 960 O O . LEU A 1 113 ? 6.968 -3.702 5.847 1.00 95.12 113 LEU A O 1
ATOM 964 N N . ILE A 1 114 ? 5.749 -5.475 6.537 1.00 96.38 114 ILE A N 1
ATOM 965 C CA . ILE A 1 114 ? 4.518 -4.752 6.871 1.00 96.38 114 ILE A CA 1
ATOM 966 C C . ILE A 1 114 ? 4.268 -4.889 8.372 1.00 96.38 114 ILE A C 1
ATOM 968 O O . ILE A 1 114 ? 4.324 -5.992 8.918 1.00 96.38 114 ILE A O 1
ATOM 972 N N . SER A 1 115 ? 4.022 -3.766 9.040 1.00 95.31 115 SER A N 1
ATOM 973 C CA . SER A 1 115 ? 3.777 -3.683 10.482 1.00 95.31 115 SER A CA 1
ATOM 974 C C . SER A 1 115 ? 2.824 -2.528 10.795 1.00 95.31 115 SER A C 1
ATOM 976 O O . SER A 1 115 ? 2.489 -1.726 9.924 1.00 95.31 115 SER A O 1
ATOM 978 N N . ASN A 1 116 ? 2.410 -2.420 12.060 1.00 95.12 116 ASN A N 1
ATOM 979 C CA . ASN A 1 116 ? 1.588 -1.321 12.570 1.00 95.12 116 ASN A CA 1
ATOM 980 C C . ASN A 1 116 ? 0.272 -1.186 11.789 1.00 95.12 116 ASN A C 1
ATOM 982 O O . ASN A 1 116 ? -0.117 -0.084 11.414 1.00 95.12 116 ASN A O 1
ATOM 986 N N . VAL A 1 117 ? -0.381 -2.321 11.526 1.00 95.88 117 VAL A N 1
ATOM 987 C CA . VAL A 1 117 ? -1.662 -2.365 10.822 1.00 95.88 117 VAL A CA 1
ATOM 988 C C . VAL A 1 117 ? -2.756 -1.871 11.763 1.00 95.88 117 VAL A C 1
ATOM 990 O O . VAL A 1 117 ? -3.020 -2.486 12.796 1.00 95.88 117 VAL A O 1
ATOM 993 N N . ILE A 1 118 ? -3.385 -0.754 11.412 1.00 95.06 118 ILE A N 1
ATOM 994 C CA . ILE A 1 118 ? -4.511 -0.172 12.140 1.00 95.06 118 ILE A CA 1
ATOM 995 C C . ILE A 1 118 ? -5.707 -0.133 11.200 1.00 95.06 118 ILE A C 1
ATOM 997 O O . ILE A 1 118 ? -5.666 0.517 10.157 1.00 95.06 118 ILE A O 1
ATOM 1001 N N . VAL A 1 119 ? -6.773 -0.820 11.597 1.00 95.31 119 VAL A N 1
ATOM 1002 C CA . VAL A 1 119 ? -8.000 -0.971 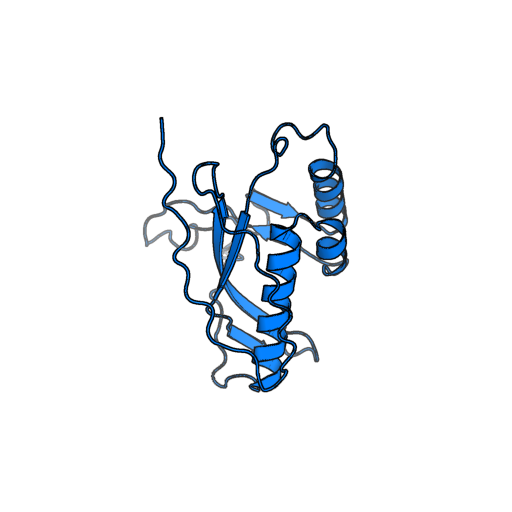10.814 1.00 95.31 119 VAL A CA 1
ATOM 1003 C C . VAL A 1 119 ? -9.096 -0.094 11.396 1.00 95.31 119 VAL A C 1
ATOM 1005 O O . VAL A 1 119 ? -9.312 -0.083 12.609 1.00 95.31 119 VAL A O 1
ATOM 1008 N N . LYS A 1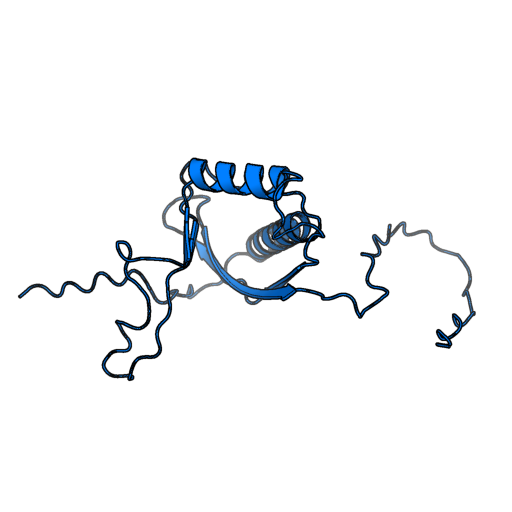 120 ? -9.820 0.599 10.521 1.00 93.44 120 LYS A N 1
ATOM 1009 C CA . LYS A 1 120 ? -11.006 1.386 10.842 1.00 93.44 120 LYS A CA 1
ATOM 1010 C C . LYS A 1 120 ? -12.164 0.963 9.943 1.00 93.44 120 LYS A C 1
ATOM 1012 O O . LYS A 1 120 ? -12.054 0.955 8.720 1.00 93.44 120 LYS A O 1
ATOM 1017 N N . GLU A 1 121 ? -13.288 0.635 10.563 1.00 92.31 121 GLU A N 1
ATOM 1018 C CA . GLU A 1 121 ? -14.537 0.364 9.852 1.00 92.31 121 GLU A CA 1
ATOM 1019 C C . GLU A 1 121 ? -15.101 1.669 9.279 1.00 92.31 121 GLU A C 1
ATOM 1021 O O . GLU A 1 121 ? -15.118 2.704 9.955 1.00 92.31 121 GLU A O 1
ATOM 1026 N N . THR A 1 122 ? -15.542 1.635 8.022 1.00 91.25 122 THR A N 1
ATOM 1027 C CA . THR A 1 122 ? -16.212 2.781 7.395 1.00 91.25 122 THR A CA 1
ATOM 1028 C C . THR A 1 122 ? -17.731 2.688 7.572 1.00 91.25 122 THR A C 1
ATOM 1030 O O . THR A 1 122 ? -18.258 1.714 8.103 1.00 91.25 122 THR A O 1
ATOM 1033 N N . ALA A 1 123 ? -18.467 3.718 7.140 1.00 90.88 123 ALA A N 1
ATOM 1034 C CA . ALA A 1 123 ? -19.932 3.689 7.163 1.00 90.88 123 ALA A CA 1
ATOM 1035 C C . ALA A 1 123 ? -20.527 2.654 6.188 1.00 90.88 123 ALA A C 1
ATOM 1037 O O . ALA A 1 123 ? -21.685 2.262 6.340 1.00 90.88 123 ALA A O 1
ATOM 1038 N N . THR A 1 124 ? -19.750 2.234 5.188 1.00 91.81 124 THR A N 1
ATOM 1039 C CA . THR A 1 124 ? -20.146 1.210 4.225 1.00 91.81 124 THR A CA 1
ATOM 1040 C C . THR A 1 124 ? -19.747 -0.162 4.772 1.00 91.81 124 THR A C 1
ATOM 1042 O O . THR A 1 124 ? -18.573 -0.353 5.101 1.00 91.81 124 THR A O 1
ATOM 1045 N N . PRO A 1 125 ? -20.684 -1.125 4.864 1.00 90.75 125 PRO A N 1
ATOM 1046 C CA . PRO A 1 125 ? -20.356 -2.499 5.236 1.00 90.75 125 PRO A CA 1
ATOM 1047 C C . PRO A 1 125 ? -19.244 -3.075 4.350 1.00 90.75 125 PRO A C 1
ATOM 1049 O O . PRO A 1 125 ? -19.161 -2.741 3.169 1.00 90.75 125 PRO A O 1
ATOM 1052 N N . ASP A 1 126 ? -18.386 -3.914 4.932 1.00 89.56 126 ASP A N 1
ATOM 1053 C CA . ASP A 1 126 ? -17.276 -4.605 4.251 1.00 89.56 126 ASP A CA 1
ATOM 1054 C C . ASP A 1 126 ? -16.240 -3.685 3.576 1.00 89.56 126 ASP A C 1
ATOM 1056 O O . ASP A 1 126 ? -15.417 -4.130 2.780 1.00 89.56 126 ASP A O 1
ATOM 1060 N N . THR A 1 127 ? -16.247 -2.390 3.905 1.00 92.69 127 THR A N 1
ATOM 1061 C CA . THR A 1 127 ? -15.245 -1.421 3.453 1.00 92.69 127 THR A CA 1
ATOM 1062 C C . THR A 1 127 ? -14.466 -0.902 4.654 1.00 92.69 127 THR A C 1
ATOM 1064 O O . THR A 1 127 ? -15.042 -0.349 5.599 1.00 92.69 127 THR A O 1
ATOM 1067 N N . PHE A 1 128 ? -13.143 -1.042 4.602 1.00 93.88 128 PHE A N 1
ATOM 1068 C CA . PHE A 1 128 ? -12.248 -0.698 5.702 1.00 93.88 128 PHE A CA 1
ATOM 1069 C C . PHE A 1 128 ? -11.216 0.338 5.259 1.00 93.88 128 PHE A C 1
ATOM 1071 O O . PHE A 1 128 ? -10.636 0.243 4.180 1.00 93.88 128 PHE A O 1
ATOM 1078 N N . GLU A 1 129 ? -10.968 1.319 6.119 1.00 94.19 129 GLU A N 1
ATOM 1079 C CA . GLU A 1 129 ? -9.847 2.242 5.994 1.00 94.19 129 GLU A CA 1
ATOM 1080 C C . GLU A 1 129 ? -8.686 1.666 6.812 1.00 94.19 129 GLU A C 1
ATOM 1082 O O . GLU A 1 129 ? -8.813 1.468 8.023 1.00 94.19 129 GLU A O 1
ATOM 1087 N N . VAL A 1 130 ? -7.564 1.353 6.162 1.00 94.94 130 VAL A N 1
ATOM 1088 C CA . VAL A 1 130 ? -6.436 0.682 6.818 1.00 94.94 130 VAL A CA 1
ATOM 1089 C C . VAL A 1 130 ? -5.161 1.493 6.651 1.00 94.94 130 VAL A C 1
ATOM 1091 O O . VAL A 1 130 ? -4.819 1.924 5.552 1.00 94.94 130 VAL A O 1
ATOM 1094 N N . ASN A 1 131 ? -4.447 1.692 7.756 1.00 94.88 131 ASN A N 1
ATOM 1095 C CA . ASN A 1 131 ? -3.126 2.302 7.768 1.00 94.88 131 ASN A CA 1
ATOM 1096 C C . ASN A 1 131 ? -2.084 1.262 8.178 1.00 94.88 131 ASN A C 1
ATOM 1098 O O . ASN A 1 131 ? -2.298 0.507 9.124 1.00 94.88 131 ASN A O 1
ATOM 1102 N N . SER A 1 132 ? -0.957 1.224 7.474 1.00 95.06 132 SER A N 1
ATOM 1103 C CA . SER A 1 132 ? 0.149 0.320 7.782 1.00 95.06 132 SER A CA 1
ATOM 1104 C C . SER A 1 132 ? 1.484 1.006 7.537 1.00 95.06 132 SER A C 1
ATOM 1106 O O . SER A 1 132 ? 1.630 1.767 6.578 1.00 95.06 132 SER A O 1
ATOM 1108 N N . ALA A 1 133 ? 2.479 0.679 8.354 1.00 94.75 133 ALA A N 1
ATOM 1109 C CA . ALA A 1 133 ? 3.863 1.039 8.094 1.00 94.75 133 ALA A CA 1
ATOM 1110 C C . ALA A 1 133 ? 4.532 -0.064 7.265 1.00 94.75 133 ALA A C 1
ATOM 1112 O O . ALA A 1 133 ? 4.398 -1.250 7.577 1.00 94.75 133 ALA A O 1
ATOM 1113 N N . PHE A 1 134 ? 5.291 0.322 6.239 1.00 94.31 134 PHE A N 1
ATOM 1114 C CA . PHE A 1 134 ? 6.030 -0.628 5.416 1.00 94.31 134 PHE A CA 1
ATOM 1115 C C . PHE A 1 134 ? 7.492 -0.225 5.240 1.00 94.31 134 PHE A C 1
ATOM 1117 O O . PHE A 1 134 ? 7.843 0.955 5.214 1.00 94.31 134 PHE A O 1
ATOM 1124 N N . ILE A 1 135 ? 8.350 -1.231 5.094 1.00 92.62 135 ILE A N 1
ATOM 1125 C CA . ILE A 1 135 ? 9.739 -1.076 4.665 1.00 92.62 135 ILE A CA 1
ATOM 1126 C C . ILE A 1 135 ? 9.933 -1.979 3.453 1.00 92.62 135 ILE A C 1
ATOM 1128 O O . ILE A 1 135 ? 9.748 -3.194 3.546 1.00 92.62 135 ILE A O 1
ATOM 1132 N N . SER A 1 136 ? 10.331 -1.386 2.327 1.00 88.00 136 SER A N 1
ATOM 1133 C CA . SER A 1 136 ? 10.757 -2.126 1.140 1.00 88.00 136 SER A CA 1
ATOM 1134 C C . SER A 1 136 ? 12.277 -2.082 1.046 1.00 88.00 136 SER A C 1
ATOM 1136 O O . SER A 1 136 ? 12.875 -1.008 0.971 1.00 88.00 136 SER A O 1
ATOM 1138 N N . SER A 1 137 ? 12.913 -3.251 1.122 1.00 80.25 137 SER A N 1
ATOM 1139 C CA . SER A 1 137 ? 14.371 -3.378 1.037 1.00 80.25 137 SER A CA 1
ATOM 1140 C C . SER A 1 137 ? 14.773 -4.050 -0.275 1.00 80.25 137 SER A C 1
ATOM 1142 O O . SER A 1 137 ? 14.453 -5.229 -0.461 1.00 80.25 137 SER A O 1
ATOM 1144 N N . PRO A 1 138 ? 15.497 -3.359 -1.174 1.00 70.81 138 PRO A N 1
ATOM 1145 C CA . PRO A 1 138 ? 16.146 -4.009 -2.300 1.00 70.81 138 PRO A CA 1
ATOM 1146 C C . PRO A 1 138 ? 17.379 -4.778 -1.800 1.00 70.81 138 PRO A C 1
ATOM 1148 O O . PRO A 1 138 ? 18.339 -4.199 -1.292 1.00 70.81 138 PRO A O 1
ATOM 1151 N N . ALA A 1 139 ? 17.370 -6.103 -1.923 1.00 60.22 139 ALA A N 1
ATOM 1152 C CA . ALA A 1 139 ? 18.509 -6.946 -1.582 1.00 60.22 139 ALA A CA 1
ATOM 1153 C C . ALA A 1 139 ? 19.476 -7.037 -2.777 1.00 60.22 139 ALA A C 1
ATOM 1155 O O . ALA A 1 139 ? 19.324 -7.871 -3.680 1.00 60.22 139 ALA A O 1
ATOM 1156 N N . ASN A 1 140 ? 20.507 -6.191 -2.778 1.00 47.72 140 ASN A N 1
ATOM 1157 C CA . ASN A 1 140 ? 21.613 -6.304 -3.730 1.00 47.72 140 ASN A CA 1
ATOM 1158 C C . ASN A 1 140 ? 22.437 -7.578 -3.469 1.00 47.72 140 ASN A C 1
ATOM 1160 O O . ASN A 1 140 ? 22.471 -8.112 -2.361 1.00 47.72 140 ASN A O 1
ATOM 1164 N N . ALA A 1 141 ? 23.062 -8.108 -4.522 1.00 43.31 141 ALA A N 1
ATOM 1165 C CA . ALA A 1 141 ? 23.762 -9.394 -4.524 1.00 43.31 141 ALA A CA 1
ATOM 1166 C C . ALA A 1 141 ? 25.000 -9.388 -3.626 1.00 43.31 141 ALA A C 1
ATOM 1168 O O . ALA A 1 141 ? 26.106 -9.145 -4.084 1.00 43.31 141 ALA A O 1
ATOM 1169 N N . GLY A 1 142 ? 24.795 -9.670 -2.344 1.00 42.03 142 GLY A N 1
ATOM 1170 C CA . GLY A 1 142 ? 25.861 -9.920 -1.374 1.00 42.03 142 GLY A CA 1
ATOM 1171 C C . GLY A 1 142 ? 25.461 -10.922 -0.294 1.00 42.03 142 GLY A C 1
ATOM 1172 O O . GLY A 1 142 ? 26.314 -11.618 0.244 1.00 42.03 142 GLY A O 1
ATOM 1173 N N . THR A 1 143 ? 24.163 -11.072 -0.026 1.00 42.25 143 THR A N 1
ATOM 1174 C CA . THR A 1 143 ? 23.659 -12.053 0.937 1.00 42.25 143 THR A CA 1
ATOM 1175 C C . THR A 1 143 ? 23.212 -13.310 0.199 1.00 42.25 143 THR A C 1
ATOM 1177 O O . THR A 1 143 ? 22.074 -13.433 -0.256 1.00 42.25 143 THR A O 1
ATOM 1180 N N . CYS A 1 144 ? 24.138 -14.253 0.034 1.00 34.12 144 CYS A N 1
ATOM 1181 C CA . CYS A 1 144 ? 23.771 -15.643 -0.199 1.00 34.12 144 CYS A CA 1
ATOM 1182 C C . CYS A 1 144 ? 22.935 -16.124 0.999 1.00 34.12 144 CYS A C 1
ATOM 1184 O O . CYS A 1 144 ? 23.287 -15.846 2.142 1.00 34.12 144 CYS A O 1
ATOM 1186 N N . CYS A 1 145 ? 21.865 -16.868 0.727 1.00 35.59 145 CYS A N 1
ATOM 1187 C CA . CYS A 1 145 ? 21.060 -17.603 1.711 1.00 35.59 145 CYS A CA 1
ATOM 1188 C C . CYS A 1 145 ? 20.019 -16.788 2.501 1.00 35.59 145 CYS A C 1
ATOM 1190 O O . CYS A 1 145 ? 20.102 -16.629 3.712 1.00 35.59 145 CYS A O 1
ATOM 1192 N N . ALA A 1 146 ? 18.941 -16.409 1.819 1.00 41.72 146 ALA A N 1
ATOM 1193 C CA . ALA A 1 146 ? 17.605 -16.504 2.403 1.00 41.72 146 ALA A CA 1
ATOM 1194 C C . ALA A 1 146 ? 16.643 -16.978 1.308 1.00 41.72 146 ALA A C 1
ATOM 1196 O O . ALA A 1 146 ? 15.831 -16.215 0.792 1.00 41.72 146 ALA A O 1
ATOM 1197 N N . ALA A 1 147 ? 16.793 -18.236 0.883 1.00 40.16 147 ALA A N 1
ATOM 1198 C CA . ALA A 1 147 ? 15.686 -18.897 0.204 1.00 40.16 147 ALA A CA 1
ATOM 1199 C C . ALA A 1 147 ? 14.521 -18.955 1.209 1.00 40.16 147 ALA A C 1
ATOM 1201 O O . ALA A 1 147 ? 14.776 -19.256 2.380 1.00 40.16 147 ALA A O 1
ATOM 1202 N N . PRO A 1 148 ? 13.275 -18.645 0.819 1.00 42.78 148 PRO A N 1
ATOM 1203 C CA . PRO A 1 148 ? 12.140 -18.862 1.698 1.00 42.78 148 PRO A CA 1
ATOM 1204 C C . PRO A 1 148 ? 12.054 -20.363 1.980 1.00 42.78 148 PRO A C 1
ATOM 1206 O O . PRO A 1 148 ? 11.698 -21.157 1.112 1.00 42.78 148 PRO A O 1
ATOM 1209 N N . THR A 1 149 ? 12.435 -20.773 3.188 1.00 39.34 149 THR A N 1
ATOM 1210 C CA . THR A 1 149 ? 12.191 -22.133 3.656 1.00 39.34 149 THR A CA 1
ATOM 1211 C C . THR A 1 149 ? 10.686 -22.269 3.837 1.00 39.34 149 THR A C 1
ATOM 1213 O O . THR A 1 149 ? 10.138 -21.900 4.875 1.00 39.34 149 THR A O 1
ATOM 1216 N N . THR A 1 150 ? 9.992 -22.782 2.822 1.00 35.56 150 THR A N 1
ATOM 1217 C CA . THR A 1 150 ? 8.668 -23.375 3.011 1.00 35.56 150 THR A CA 1
ATOM 1218 C C . THR A 1 150 ? 8.866 -24.614 3.876 1.00 35.56 150 THR A C 1
ATOM 1220 O O . THR A 1 150 ? 9.062 -25.721 3.379 1.00 35.56 150 THR A O 1
ATOM 1223 N N . THR A 1 151 ? 8.886 -24.435 5.195 1.00 34.47 151 THR A N 1
ATOM 1224 C CA . THR A 1 151 ? 8.821 -25.563 6.117 1.00 34.47 151 THR A CA 1
ATOM 1225 C C . THR A 1 151 ? 7.413 -26.131 6.006 1.00 34.47 151 THR A C 1
ATOM 1227 O O . THR A 1 151 ? 6.471 -25.600 6.590 1.00 34.47 151 THR A O 1
ATOM 1230 N N . LEU A 1 152 ? 7.257 -27.209 5.235 1.00 32.28 152 LEU A N 1
ATOM 1231 C CA . LEU A 1 152 ? 6.124 -28.115 5.378 1.00 32.28 152 LEU A CA 1
ATOM 1232 C C . LEU A 1 152 ? 6.166 -28.661 6.810 1.00 32.28 152 LEU A C 1
ATOM 1234 O O . LEU A 1 152 ? 6.913 -29.586 7.118 1.00 32.28 152 LEU A O 1
ATOM 1238 N N . ALA A 1 153 ? 5.399 -28.050 7.708 1.00 33.12 153 ALA A N 1
ATOM 1239 C CA . ALA A 1 153 ? 5.200 -28.563 9.052 1.00 33.12 153 ALA A CA 1
ATOM 1240 C C . ALA A 1 153 ? 4.242 -29.764 8.988 1.00 33.12 153 ALA A C 1
ATOM 1242 O O . ALA A 1 153 ? 3.063 -29.654 9.309 1.00 33.12 153 ALA A O 1
ATOM 1243 N N . SER A 1 154 ? 4.730 -30.926 8.549 1.00 32.69 154 SER A N 1
ATOM 1244 C CA . SER A 1 154 ? 4.054 -32.193 8.831 1.00 32.69 154 SER A CA 1
ATOM 1245 C C . SER A 1 154 ? 4.461 -32.640 10.234 1.00 32.69 154 SER A C 1
ATOM 1247 O O . SER A 1 154 ? 5.585 -33.096 10.450 1.00 32.69 154 SER A O 1
ATOM 1249 N N . ALA A 1 155 ? 3.566 -32.477 11.206 1.00 33.75 155 ALA A N 1
ATOM 1250 C CA . ALA A 1 155 ? 3.764 -32.987 12.556 1.00 33.75 155 ALA A CA 1
ATOM 1251 C C . ALA A 1 155 ? 3.673 -34.525 12.554 1.00 33.75 155 ALA A C 1
ATOM 1253 O O . ALA A 1 155 ? 2.586 -35.092 12.624 1.00 33.75 155 ALA A O 1
ATOM 1254 N N . SER A 1 156 ? 4.816 -35.211 12.482 1.00 31.22 156 SER A N 1
ATOM 1255 C CA . SER A 1 156 ? 4.930 -36.618 12.885 1.00 31.22 156 SER A CA 1
ATOM 1256 C C . SER A 1 156 ? 5.678 -36.704 14.221 1.00 31.22 156 SER A C 1
ATOM 1258 O O . SER A 1 156 ? 6.789 -36.178 14.323 1.00 31.22 156 SER A O 1
ATOM 1260 N N . PRO A 1 157 ? 5.109 -37.347 15.258 1.00 35.03 157 PRO A N 1
ATOM 1261 C CA . PRO A 1 157 ? 5.778 -37.505 16.539 1.00 35.03 157 PRO A CA 1
ATOM 1262 C C . PRO A 1 157 ? 6.809 -38.635 16.436 1.00 35.03 157 PRO A C 1
ATOM 1264 O O . PRO A 1 157 ? 6.457 -39.811 16.455 1.00 35.03 157 PRO A O 1
ATOM 1267 N N . GLY A 1 158 ? 8.087 -38.268 16.335 1.00 49.81 158 GLY A N 1
ATOM 1268 C CA . GLY A 1 158 ? 9.212 -39.187 16.530 1.00 49.81 158 GLY A CA 1
ATOM 1269 C C . GLY A 1 158 ? 10.175 -39.286 15.348 1.00 49.81 158 GLY A C 1
ATOM 1270 O O . GLY A 1 158 ? 10.052 -40.181 14.519 1.00 49.81 158 GLY A O 1
ATOM 1271 N N . ALA A 1 159 ? 11.197 -38.427 15.325 1.00 34.22 159 ALA A N 1
ATOM 1272 C CA . ALA A 1 159 ? 12.454 -38.700 14.626 1.00 34.22 159 ALA A CA 1
ATOM 1273 C C . ALA A 1 159 ? 13.639 -38.026 15.360 1.00 34.22 159 ALA A C 1
ATOM 1275 O O . ALA A 1 159 ? 13.442 -36.984 15.989 1.00 34.22 159 ALA A O 1
ATOM 1276 N N . PRO A 1 160 ? 14.841 -38.637 15.346 1.00 35.78 160 PRO A N 1
ATOM 1277 C CA . PRO A 1 160 ? 15.937 -38.345 16.273 1.00 35.78 160 PRO A CA 1
ATOM 1278 C C . PRO A 1 160 ? 16.753 -37.095 15.903 1.00 35.78 160 PRO A C 1
ATOM 1280 O O . PRO A 1 160 ? 16.797 -36.661 14.755 1.00 35.78 160 PRO A O 1
ATOM 1283 N N . SER A 1 161 ? 17.434 -36.541 16.910 1.00 35.97 161 SER A N 1
ATOM 1284 C CA . SER A 1 161 ? 18.299 -35.359 16.843 1.00 35.97 161 SER A CA 1
ATOM 1285 C C . SER A 1 161 ? 19.402 -35.491 15.786 1.00 35.97 161 SER A C 1
ATOM 1287 O O . SER A 1 161 ? 20.309 -36.310 15.934 1.00 35.97 161 SER A O 1
ATOM 1289 N N . CYS A 1 162 ? 19.366 -34.647 14.753 1.00 29.55 162 CYS A N 1
ATOM 1290 C CA . CYS A 1 162 ? 20.425 -34.564 13.752 1.00 29.55 162 CYS A CA 1
ATOM 1291 C C . CYS A 1 162 ? 21.465 -33.518 14.187 1.00 29.55 162 CYS A C 1
ATOM 1293 O O . CYS A 1 162 ? 21.265 -32.313 14.047 1.00 29.55 162 CYS A O 1
ATOM 1295 N N . SER A 1 163 ? 22.569 -33.989 14.765 1.00 38.72 163 SER A N 1
ATOM 1296 C CA . SER A 1 163 ? 23.760 -33.201 15.078 1.00 38.72 163 SER A CA 1
ATOM 1297 C C . SER A 1 163 ? 24.715 -33.194 13.882 1.00 38.72 163 SER A C 1
ATOM 1299 O O . SER A 1 163 ? 25.444 -34.164 13.676 1.00 38.72 163 SER A O 1
ATOM 1301 N N . THR A 1 164 ? 24.773 -32.112 13.104 1.00 35.56 164 THR A N 1
ATOM 1302 C CA . THR A 1 164 ? 25.963 -31.795 12.288 1.00 35.56 164 THR A CA 1
ATOM 1303 C C . THR A 1 164 ? 26.030 -30.286 12.017 1.00 35.56 164 THR A C 1
ATOM 1305 O O . THR A 1 164 ? 25.054 -29.727 11.519 1.00 35.56 164 THR A O 1
ATOM 1308 N N . PRO A 1 165 ? 27.148 -29.601 12.323 1.00 36.47 165 PRO A N 1
ATOM 1309 C CA . PRO A 1 165 ? 27.337 -28.205 11.951 1.00 36.47 165 PRO A CA 1
ATOM 1310 C C . PRO A 1 165 ? 27.716 -28.113 10.464 1.00 36.47 165 PRO A C 1
ATOM 1312 O O . PRO A 1 165 ? 28.652 -28.772 10.011 1.00 36.47 165 PRO A O 1
ATOM 1315 N N . ALA A 1 166 ? 26.981 -27.306 9.694 1.00 35.66 166 ALA A N 1
ATOM 1316 C CA . ALA A 1 166 ? 27.312 -27.015 8.301 1.00 35.66 166 ALA A CA 1
ATOM 1317 C C . ALA A 1 166 ? 28.645 -26.237 8.208 1.00 35.66 166 ALA A C 1
ATOM 1319 O O . ALA A 1 166 ? 28.908 -25.375 9.052 1.00 35.66 166 ALA A O 1
ATOM 1320 N N . PRO A 1 167 ? 29.499 -26.523 7.208 1.00 37.25 167 PRO A N 1
ATOM 1321 C CA . PRO A 1 167 ? 30.827 -25.937 7.110 1.00 37.25 167 PRO A CA 1
ATOM 1322 C C . PRO A 1 167 ? 30.753 -24.478 6.648 1.00 37.25 167 PRO A C 1
ATOM 1324 O O . PRO A 1 167 ? 30.125 -24.156 5.641 1.00 37.25 167 PRO A O 1
ATOM 1327 N N . CYS A 1 168 ? 31.441 -23.607 7.388 1.00 29.16 168 CYS A N 1
ATOM 1328 C CA . CYS A 1 168 ? 31.715 -22.225 7.017 1.00 29.16 168 CYS A CA 1
ATOM 1329 C C . CYS A 1 168 ? 32.238 -22.121 5.577 1.00 29.16 168 CYS A C 1
ATOM 1331 O O . CYS A 1 168 ? 33.250 -22.738 5.233 1.00 29.16 168 CYS A O 1
ATOM 1333 N N . CYS A 1 169 ? 31.588 -21.274 4.775 1.00 29.47 169 CYS A N 1
ATOM 1334 C CA . CYS A 1 169 ? 32.114 -20.751 3.520 1.00 29.47 169 CYS A CA 1
ATOM 1335 C C . CYS A 1 169 ? 33.553 -20.258 3.716 1.00 29.47 169 CYS A C 1
ATOM 1337 O O . CYS A 1 169 ? 33.806 -19.321 4.474 1.00 29.47 169 CYS A O 1
ATOM 1339 N N . ARG A 1 170 ? 34.494 -20.895 3.021 1.00 29.11 170 ARG A N 1
ATOM 1340 C CA . ARG A 1 170 ? 35.880 -20.455 2.899 1.00 29.11 170 ARG A CA 1
ATOM 1341 C C . ARG A 1 170 ? 35.994 -19.743 1.553 1.00 29.11 170 ARG A C 1
ATOM 1343 O O . ARG A 1 170 ? 35.883 -20.383 0.514 1.00 29.11 170 ARG A O 1
ATOM 1350 N N . THR A 1 171 ? 36.148 -18.426 1.581 1.00 34.53 171 THR A N 1
ATOM 1351 C CA . THR A 1 171 ? 36.471 -17.608 0.408 1.00 34.53 171 THR A CA 1
ATOM 1352 C C . THR A 1 171 ? 37.937 -17.840 0.033 1.00 34.53 171 THR A C 1
ATOM 1354 O O . THR A 1 171 ? 38.806 -17.788 0.905 1.00 34.53 171 THR A O 1
ATOM 1357 N N . THR A 1 172 ? 38.205 -18.096 -1.244 1.00 41.47 172 THR A N 1
ATOM 1358 C CA . THR A 1 172 ? 39.486 -17.785 -1.902 1.00 41.47 172 THR A CA 1
ATOM 1359 C C . THR A 1 172 ? 39.251 -16.642 -2.861 1.00 41.47 172 THR A C 1
ATOM 1361 O O . THR A 1 172 ? 38.199 -16.708 -3.538 1.00 41.47 172 THR A O 1
#

Radius of gyration: 21.89 Å; chains: 1; bounding box: 60×74×42 Å

Foldseek 3Di:
DDPPLLQPDDDDDFDPDADDPVVLVVVVVVVVVLQVCVQVLVVVVNLVVDDQADWDFAWDADDDDPVCVSVRTDGPPDDGPDGDGSVRSVVVSVQLPDPPNPVQVVHWRKGKDKDDWGWDDDPDPPDIDIDIDIDIDTDDPDDDDDDPPPPPPPDDPDDDDDDDDDDDDDDD

Secondary structure (DSSP, 8-state):
---------PPP---SSPPPHHHHHHHHHHHHHHHHHHHTT-HHHHHTTS-TT-EEEEE-B----GGGGGGSB--TTS-EEEEEEHHHHHHHHHHHTSTT-GGGSSPPPEEEEEEEEEEEE-SSTT-EEEEEEEEEEE--TT--------------S-------PPPPP---